Protein AF-A0A966SLC4-F1 (afdb_monomer_lite)

Secondary structure (DSSP, 8-state):
-GGGS-HHHHHHHHHHH-HHHHHTEEEETTEEEE--SSPPPHHHHHHHHHHT-EEETTTTEEEE-TT----TT--S-HHHHH-EEETTGGG--

pLDDT: mean 81.5, std 12.56, range [44.47, 93.0]

Structure (mmCIF, N/CA/C/O backbone):
data_AF-A0A966SLC4-F1
#
_entry.id   AF-A0A966SLC4-F1
#
loop_
_atom_site.group_PDB
_atom_site.id
_atom_site.type_symbol
_atom_site.label_atom_id
_atom_site.label_alt_id
_atom_site.label_comp_id
_atom_site.label_asym_id
_atom_site.label_entity_id
_atom_site.label_seq_id
_atom_site.pdbx_PDB_ins_code
_atom_site.Cartn_x
_atom_site.Cartn_y
_atom_site.Cartn_z
_atom_site.occupancy
_atom_site.B_iso_or_equiv
_atom_site.auth_seq_id
_atom_site.auth_comp_id
_atom_site.auth_asym_id
_atom_site.auth_atom_i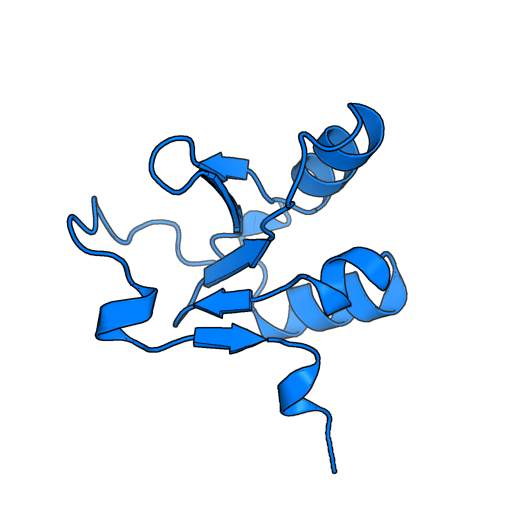d
_atom_site.pdbx_PDB_model_num
ATOM 1 N N . MET A 1 1 ? 13.272 -7.178 9.450 1.00 52.50 1 MET A N 1
ATOM 2 C CA . MET A 1 1 ? 12.780 -5.992 8.706 1.00 52.50 1 MET A CA 1
ATOM 3 C C . MET A 1 1 ? 11.615 -6.418 7.819 1.00 52.50 1 MET A C 1
ATOM 5 O O . MET A 1 1 ? 11.834 -7.199 6.899 1.00 52.50 1 MET A O 1
ATOM 9 N N . ASN A 1 2 ? 10.403 -5.921 8.088 1.00 59.25 2 ASN A N 1
ATOM 10 C CA . ASN A 1 2 ? 9.139 -6.340 7.444 1.00 59.25 2 ASN A CA 1
ATOM 11 C C . ASN A 1 2 ? 9.115 -6.209 5.906 1.00 59.25 2 ASN A C 1
ATOM 13 O O . ASN A 1 2 ? 8.333 -6.869 5.234 1.00 59.25 2 ASN A O 1
ATOM 17 N N . ARG A 1 3 ? 10.061 -5.466 5.319 1.00 59.56 3 ARG A N 1
ATOM 18 C CA . ARG A 1 3 ? 10.196 -5.254 3.867 1.00 59.56 3 ARG A CA 1
ATOM 19 C C . ARG A 1 3 ? 10.559 -6.502 3.047 1.00 59.56 3 ARG A C 1
ATOM 21 O O . ARG A 1 3 ? 10.442 -6.464 1.825 1.00 59.56 3 ARG A O 1
ATOM 28 N N . ARG A 1 4 ? 11.011 -7.592 3.684 1.00 63.91 4 ARG A N 1
ATOM 29 C CA . ARG A 1 4 ? 11.302 -8.886 3.024 1.00 63.91 4 ARG A CA 1
ATOM 30 C C . ARG A 1 4 ? 10.125 -9.866 3.032 1.00 63.91 4 ARG A C 1
ATOM 32 O O . ARG A 1 4 ? 10.256 -10.969 2.517 1.00 63.91 4 ARG A O 1
ATOM 39 N N . MET A 1 5 ? 9.009 -9.487 3.645 1.00 74.56 5 MET A N 1
ATOM 40 C CA . MET A 1 5 ? 7.859 -10.365 3.812 1.00 74.56 5 MET A CA 1
ATOM 41 C C . MET A 1 5 ? 7.088 -10.519 2.494 1.00 74.56 5 MET A C 1
ATOM 43 O O . MET A 1 5 ? 6.910 -9.538 1.781 1.00 74.56 5 MET A O 1
ATOM 47 N N . SER A 1 6 ? 6.633 -11.731 2.170 1.00 81.38 6 SER A N 1
ATOM 48 C CA . SER A 1 6 ? 5.824 -11.998 0.972 1.00 81.38 6 SER A CA 1
ATOM 49 C C . SER A 1 6 ? 4.474 -11.275 1.020 1.00 81.38 6 SER A C 1
ATOM 51 O O . SER A 1 6 ? 3.944 -11.020 2.103 1.00 81.38 6 SER A O 1
ATOM 53 N N . THR A 1 7 ? 3.877 -11.018 -0.148 1.00 84.81 7 THR A N 1
ATOM 54 C CA . THR A 1 7 ? 2.561 -10.367 -0.291 1.00 84.81 7 THR A CA 1
ATOM 55 C C . THR A 1 7 ? 1.500 -11.011 0.604 1.00 84.81 7 THR A C 1
ATOM 57 O O . THR A 1 7 ? 0.852 -10.325 1.384 1.00 84.81 7 THR A O 1
ATOM 60 N N . SER A 1 8 ? 1.376 -12.340 0.583 1.00 84.19 8 SER A N 1
ATOM 61 C CA . SER A 1 8 ? 0.399 -13.088 1.390 1.00 84.19 8 SER A CA 1
ATOM 62 C C . SER A 1 8 ? 0.591 -12.932 2.903 1.00 84.19 8 SER A C 1
ATOM 64 O O . SER A 1 8 ? -0.383 -12.874 3.655 1.00 84.19 8 SER A O 1
ATOM 66 N N . ALA A 1 9 ? 1.837 -12.844 3.365 1.00 86.12 9 ALA A N 1
ATOM 67 C CA . ALA A 1 9 ? 2.152 -12.645 4.774 1.00 86.12 9 ALA A CA 1
ATOM 68 C C . ALA A 1 9 ? 1.872 -11.196 5.212 1.00 86.12 9 ALA A C 1
ATOM 70 O O . ALA A 1 9 ? 1.316 -10.989 6.290 1.00 86.12 9 ALA A O 1
ATOM 71 N N . LEU A 1 10 ? 2.140 -10.207 4.348 1.00 88.00 10 LEU A N 1
ATOM 72 C CA . LEU A 1 10 ? 1.723 -8.821 4.579 1.00 88.00 10 LEU A CA 1
ATOM 73 C C . LEU A 1 10 ? 0.206 -8.691 4.662 1.00 88.00 10 LEU A C 1
ATOM 75 O O . LEU A 1 10 ? -0.296 -8.115 5.619 1.00 88.00 10 LEU A O 1
ATOM 79 N N . LEU A 1 11 ? -0.521 -9.269 3.709 1.00 88.50 11 LEU A N 1
ATOM 80 C CA . LEU A 1 11 ? -1.981 -9.235 3.692 1.00 88.50 11 LEU A CA 1
ATOM 81 C C . LEU A 1 11 ? -2.584 -9.876 4.948 1.00 88.50 11 LEU A C 1
ATOM 83 O O . LEU A 1 11 ? -3.479 -9.302 5.560 1.00 88.50 11 LEU A O 1
ATOM 87 N N . ASN A 1 12 ? -2.048 -11.014 5.402 1.00 88.81 12 ASN A N 1
ATOM 88 C CA . ASN A 1 12 ? -2.477 -11.627 6.662 1.00 88.81 12 ASN A CA 1
ATOM 89 C C . ASN A 1 12 ? -2.193 -10.747 7.884 1.00 88.81 12 ASN A C 1
ATOM 91 O O . ASN A 1 12 ? -3.009 -10.701 8.807 1.00 88.81 12 ASN A O 1
ATOM 95 N N . LEU A 1 13 ? -1.048 -10.062 7.900 1.00 88.88 13 LEU A N 1
ATOM 96 C CA . LEU A 1 13 ? -0.691 -9.143 8.974 1.00 88.88 13 LEU A CA 1
ATOM 97 C C . LEU A 1 13 ? -1.645 -7.945 8.996 1.00 88.88 13 LEU A C 1
ATOM 99 O O . LEU A 1 13 ? -2.192 -7.634 10.053 1.00 88.88 13 LEU A O 1
ATOM 103 N N . LEU A 1 14 ? -1.900 -7.324 7.840 1.00 89.75 14 LEU A N 1
ATOM 104 C CA . LEU A 1 14 ? -2.864 -6.230 7.713 1.00 89.75 14 LEU A CA 1
ATOM 105 C C . LEU A 1 14 ? -4.255 -6.685 8.160 1.00 89.75 14 LEU A C 1
ATOM 107 O O . LEU A 1 14 ? -4.869 -6.026 8.987 1.00 89.75 14 LEU A O 1
ATOM 111 N N . ARG A 1 15 ? -4.714 -7.862 7.728 1.00 87.25 15 ARG A N 1
ATOM 112 C CA . ARG A 1 15 ? -6.026 -8.392 8.116 1.00 87.25 15 ARG A CA 1
ATOM 113 C C . ARG A 1 15 ? -6.195 -8.531 9.633 1.00 87.25 15 ARG A C 1
ATOM 115 O O . ARG A 1 15 ? -7.271 -8.261 10.151 1.00 87.25 15 ARG A O 1
ATOM 122 N N . ARG A 1 16 ? -5.155 -8.975 10.346 1.00 87.12 16 ARG A N 1
ATOM 123 C CA . ARG A 1 16 ? -5.221 -9.218 11.800 1.00 87.12 16 ARG A CA 1
ATOM 124 C C . ARG A 1 16 ? -4.963 -7.965 12.634 1.00 87.12 16 ARG A C 1
ATOM 126 O O . ARG A 1 16 ? -5.580 -7.808 13.679 1.00 87.12 16 ARG A O 1
ATOM 133 N N . GLY A 1 17 ? -4.021 -7.124 12.213 1.00 84.69 17 GLY A N 1
ATOM 134 C CA . GLY A 1 17 ? -3.537 -5.994 13.011 1.00 84.69 17 GLY A CA 1
ATOM 135 C C . GLY A 1 17 ? -4.038 -4.626 12.556 1.00 84.69 17 GLY A C 1
ATOM 136 O O . GLY A 1 17 ? -4.030 -3.687 13.346 1.00 84.69 17 GLY A O 1
ATOM 137 N N . ALA A 1 18 ? -4.455 -4.491 11.297 1.00 86.94 18 ALA A N 1
ATOM 138 C CA . ALA A 1 1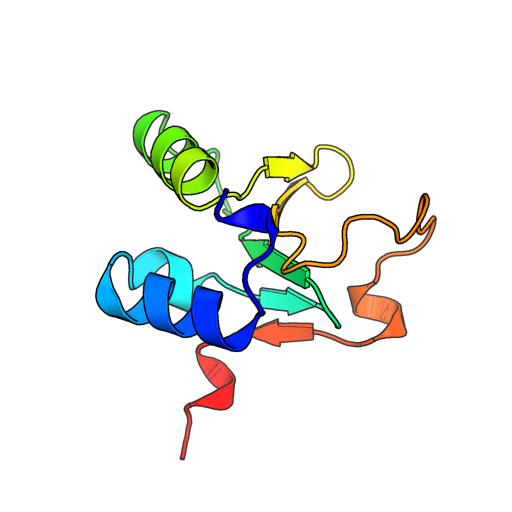8 ? -4.869 -3.221 10.711 1.00 86.94 18 ALA A CA 1
ATOM 139 C C . ALA A 1 18 ? -5.887 -3.423 9.568 1.00 86.94 18 ALA A C 1
ATOM 141 O O . ALA A 1 18 ? -5.569 -3.148 8.406 1.00 86.94 18 ALA A O 1
ATOM 142 N N . PRO A 1 19 ? -7.112 -3.896 9.872 1.00 86.38 19 PRO A N 1
ATOM 143 C CA . PRO A 1 19 ? -8.108 -4.240 8.854 1.00 86.38 19 PRO A CA 1
ATOM 144 C C . PRO A 1 19 ? -8.436 -3.067 7.919 1.00 86.38 19 PRO A C 1
ATOM 146 O O . PRO A 1 19 ? -8.549 -3.267 6.718 1.00 86.38 19 PRO A O 1
ATOM 149 N N . ARG A 1 20 ? -8.421 -1.826 8.423 1.00 87.88 20 ARG A N 1
ATOM 150 C CA . ARG A 1 20 ? -8.598 -0.617 7.596 1.00 87.88 20 ARG A CA 1
ATOM 151 C C . ARG A 1 20 ? -7.562 -0.487 6.474 1.00 87.88 20 ARG A C 1
ATOM 153 O O . ARG A 1 20 ? -7.872 -0.026 5.385 1.00 87.88 20 ARG A O 1
ATOM 160 N N . PHE A 1 21 ? -6.312 -0.875 6.730 1.00 90.00 21 PHE A N 1
ATOM 161 C CA . PHE A 1 21 ? -5.270 -0.872 5.699 1.00 90.00 21 PHE A CA 1
ATOM 162 C C . PHE A 1 21 ? -5.400 -2.059 4.755 1.00 90.00 21 PHE A C 1
ATOM 164 O O . PHE A 1 21 ? -4.975 -1.954 3.614 1.00 90.00 21 PHE A O 1
ATOM 171 N N . PHE A 1 22 ? -5.962 -3.175 5.224 1.00 89.81 22 PHE A N 1
ATOM 172 C CA . PHE A 1 22 ? -6.255 -4.326 4.378 1.00 89.81 22 PHE A CA 1
ATOM 173 C C . PHE A 1 22 ? -7.329 -3.992 3.333 1.00 89.81 22 PHE A C 1
ATOM 175 O O . PHE A 1 22 ? -7.168 -4.360 2.175 1.00 89.81 22 PHE A O 1
ATOM 182 N N . GLU A 1 23 ? -8.369 -3.247 3.712 1.00 89.19 23 GLU A N 1
ATOM 183 C CA . GLU A 1 23 ? -9.422 -2.790 2.790 1.00 89.19 23 GLU A CA 1
ATOM 184 C C . GLU A 1 23 ? -8.877 -1.869 1.690 1.00 89.19 23 GLU A C 1
ATOM 186 O O . GLU A 1 23 ? -9.269 -1.976 0.533 1.00 89.19 23 GLU A O 1
ATOM 191 N N . LEU A 1 24 ? -7.913 -1.014 2.036 1.00 91.25 24 LEU A N 1
ATOM 192 C CA . LEU A 1 24 ? -7.260 -0.093 1.100 1.00 91.25 24 LEU A CA 1
ATOM 193 C C . LEU A 1 24 ? -6.056 -0.709 0.366 1.00 91.25 24 LEU A C 1
ATOM 195 O O . LEU A 1 24 ? -5.416 -0.031 -0.439 1.00 91.25 24 LEU A O 1
ATOM 199 N N . ALA A 1 25 ? -5.690 -1.957 0.675 1.00 92.44 25 ALA A N 1
ATOM 200 C CA . ALA A 1 25 ? -4.514 -2.597 0.106 1.00 92.44 25 ALA A CA 1
ATOM 201 C C . ALA A 1 25 ? -4.795 -3.060 -1.325 1.00 92.44 25 ALA A C 1
ATOM 203 O O . ALA A 1 25 ? -5.520 -4.025 -1.561 1.00 92.44 25 ALA A O 1
ATOM 204 N N . GLU A 1 26 ? -4.144 -2.412 -2.279 1.00 92.25 26 GLU A N 1
ATOM 205 C CA . GLU A 1 26 ? -4.151 -2.772 -3.688 1.00 92.25 26 GLU A CA 1
ATOM 206 C C . GLU A 1 26 ? -2.896 -3.594 -4.005 1.00 92.25 26 GLU A C 1
ATOM 208 O O . GLU A 1 26 ? -1.763 -3.129 -3.855 1.00 92.25 26 GLU A O 1
ATOM 213 N N . VAL A 1 27 ? -3.071 -4.842 -4.430 1.00 90.56 27 VAL A N 1
ATOM 214 C CA . VAL A 1 27 ? -1.972 -5.678 -4.910 1.00 90.56 27 VAL A CA 1
ATOM 215 C C . VAL A 1 27 ? -1.706 -5.321 -6.365 1.00 90.56 27 VAL A C 1
ATOM 217 O O . VAL A 1 27 ? -2.544 -5.532 -7.237 1.00 90.56 27 VAL A O 1
ATOM 220 N N . VAL A 1 28 ? -0.513 -4.799 -6.632 1.00 87.38 28 VAL A N 1
ATOM 221 C CA . VAL A 1 28 ? -0.066 -4.384 -7.962 1.00 87.38 28 VAL A CA 1
ATOM 222 C C . VAL A 1 28 ? 1.077 -5.294 -8.389 1.00 87.38 28 VAL A C 1
ATOM 224 O O . VAL A 1 28 ? 2.236 -5.075 -8.025 1.00 87.38 28 VAL A O 1
ATOM 227 N N . GLY A 1 29 ? 0.763 -6.355 -9.131 1.00 84.56 29 GLY A N 1
ATOM 228 C CA . GLY A 1 29 ? 1.729 -7.392 -9.499 1.00 84.56 29 GLY A CA 1
ATOM 229 C C . GLY A 1 29 ? 2.387 -8.040 -8.273 1.00 84.56 29 GLY A C 1
ATOM 230 O O . GLY A 1 29 ? 1.823 -8.938 -7.656 1.00 84.56 29 GLY A O 1
ATOM 231 N N . ARG A 1 30 ? 3.603 -7.599 -7.919 1.00 81.38 30 ARG A N 1
ATOM 232 C CA . ARG A 1 30 ? 4.378 -8.110 -6.766 1.00 81.38 30 ARG A CA 1
ATOM 233 C C . ARG A 1 30 ? 4.467 -7.121 -5.596 1.00 81.38 30 ARG A C 1
ATOM 235 O O . ARG A 1 30 ? 5.103 -7.426 -4.590 1.00 81.38 30 ARG A O 1
ATOM 242 N N . TRP A 1 31 ? 3.852 -5.948 -5.725 1.00 87.50 31 TRP A N 1
ATOM 243 C CA . TRP A 1 31 ? 3.830 -4.892 -4.715 1.00 87.50 31 TRP A CA 1
ATOM 244 C C . TRP A 1 31 ? 2.459 -4.788 -4.059 1.00 87.50 31 TRP A C 1
ATOM 246 O O . TRP A 1 31 ? 1.459 -5.206 -4.633 1.00 87.50 31 TRP A O 1
ATOM 256 N N . VAL A 1 32 ? 2.412 -4.185 -2.872 1.00 90.50 32 VAL A N 1
ATOM 257 C CA . VAL A 1 32 ? 1.151 -3.788 -2.229 1.00 90.50 32 VAL A CA 1
ATOM 258 C C . VAL A 1 32 ? 1.167 -2.291 -2.026 1.00 90.50 32 VAL A C 1
ATOM 260 O O . VAL A 1 32 ? 2.126 -1.761 -1.463 1.00 90.50 32 VAL A O 1
ATOM 263 N N . TRP A 1 33 ? 0.151 -1.610 -2.531 1.00 92.06 33 TRP A N 1
ATOM 264 C CA . TRP A 1 33 ? 0.001 -0.167 -2.462 1.00 92.06 33 TRP A CA 1
ATOM 265 C C . TRP A 1 33 ? -1.212 0.189 -1.61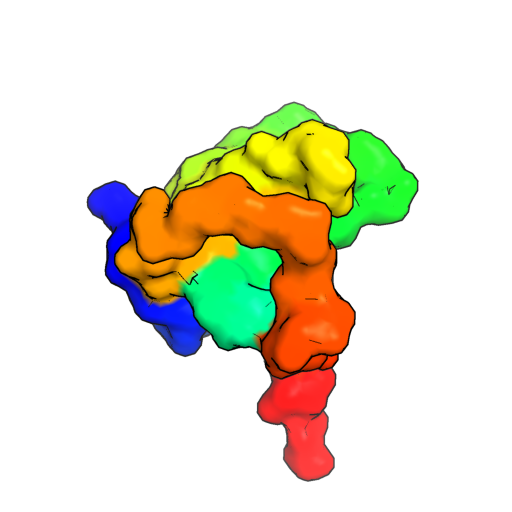0 1.00 92.06 33 TRP A C 1
ATOM 267 O O . TRP A 1 33 ? -2.190 -0.545 -1.575 1.00 92.06 33 TRP A O 1
ATOM 277 N N . ILE A 1 34 ? -1.134 1.317 -0.916 1.00 93.00 34 ILE A N 1
ATOM 278 C CA . ILE A 1 34 ? -2.246 1.916 -0.182 1.00 93.00 34 ILE A CA 1
ATOM 279 C C . ILE A 1 34 ? -2.316 3.380 -0.604 1.00 93.00 34 ILE A C 1
ATOM 281 O O . ILE A 1 34 ? -1.339 4.127 -0.470 1.00 93.00 34 ILE A O 1
ATOM 285 N N . GLN A 1 35 ? -3.467 3.773 -1.136 1.00 91.12 35 GLN A N 1
ATOM 286 C CA . GLN A 1 35 ? -3.777 5.143 -1.533 1.00 91.12 35 GLN A CA 1
ATOM 287 C C . GLN A 1 35 ? -4.840 5.694 -0.583 1.00 91.12 35 GLN A C 1
ATOM 289 O O . GLN A 1 35 ? -5.732 4.968 -0.151 1.00 91.12 35 GLN A O 1
ATOM 294 N N . PHE A 1 36 ? -4.716 6.972 -0.241 1.00 88.19 36 PHE A N 1
ATOM 295 C CA . PHE A 1 36 ? -5.694 7.689 0.569 1.00 88.19 36 PHE A CA 1
ATOM 296 C C . PHE A 1 36 ? -6.229 8.855 -0.257 1.00 88.19 36 PHE A C 1
ATOM 298 O O . PHE A 1 36 ? -5.456 9.501 -0.962 1.00 88.19 36 PHE A O 1
ATOM 305 N N . GLU A 1 37 ? -7.528 9.130 -0.156 1.00 84.50 37 GLU A N 1
ATOM 306 C CA . GLU A 1 37 ? -8.164 10.264 -0.844 1.00 84.50 37 GLU A CA 1
ATOM 307 C C . GLU A 1 37 ? -7.677 11.616 -0.298 1.00 84.50 37 GLU A C 1
ATOM 309 O O . GLU A 1 37 ? -7.569 12.591 -1.036 1.00 84.50 37 GLU A O 1
ATOM 314 N N . CYS A 1 38 ? -7.319 11.653 0.988 1.00 86.12 38 CYS A N 1
ATOM 315 C CA . CYS A 1 38 ? -6.775 12.817 1.684 1.00 86.12 38 CYS A CA 1
ATOM 316 C C . CYS A 1 38 ? -5.474 12.454 2.412 1.00 86.12 38 CYS A C 1
ATOM 318 O O . CYS A 1 38 ? -5.215 11.279 2.685 1.00 86.12 38 CYS A O 1
ATOM 320 N N . GLU A 1 39 ? -4.661 13.457 2.773 1.00 84.50 39 GLU A N 1
ATOM 321 C CA . GLU A 1 39 ? -3.424 13.207 3.522 1.00 84.50 39 GLU A CA 1
ATOM 322 C C . GLU A 1 39 ? -3.733 12.464 4.839 1.00 84.50 39 GLU A C 1
ATOM 324 O O . GLU A 1 39 ? -4.478 12.977 5.680 1.00 84.50 39 GLU A O 1
ATOM 329 N N . PRO A 1 40 ? -3.156 11.268 5.061 1.00 87.38 40 PRO A N 1
ATOM 330 C CA . PRO A 1 40 ? -3.407 10.520 6.279 1.00 87.38 40 PRO A CA 1
ATOM 331 C C . PRO A 1 40 ? -2.753 11.191 7.495 1.00 87.38 40 PRO A C 1
ATOM 333 O O . PRO A 1 40 ? -1.683 11.810 7.415 1.00 87.38 40 PRO A O 1
ATOM 336 N N . ALA A 1 41 ? -3.356 10.995 8.669 1.00 90.31 41 ALA A N 1
ATOM 337 C CA . ALA A 1 41 ? -2.813 11.484 9.932 1.00 90.31 41 ALA A CA 1
ATOM 338 C C . ALA A 1 41 ? -1.362 11.009 10.153 1.00 90.31 41 ALA A C 1
ATOM 340 O O . ALA A 1 41 ? -0.937 9.955 9.668 1.00 90.31 41 ALA A O 1
ATOM 341 N N . VAL A 1 42 ? -0.573 11.785 10.900 1.00 89.94 42 VAL A N 1
ATOM 342 C CA . VAL A 1 42 ? 0.836 11.453 11.194 1.00 89.94 42 VAL A CA 1
ATOM 343 C C . VAL A 1 42 ? 0.965 10.066 11.835 1.00 89.94 42 VAL A C 1
ATOM 345 O O . VAL A 1 42 ? 1.880 9.312 11.503 1.00 89.94 42 VAL A O 1
ATOM 348 N N . GLU A 1 43 ? 0.025 9.693 12.702 1.00 90.31 43 GLU A N 1
ATOM 349 C CA . GLU A 1 43 ? -0.015 8.374 13.340 1.00 90.31 43 GLU A CA 1
ATOM 350 C C . GLU A 1 43 ? -0.203 7.242 12.324 1.00 90.31 43 GLU A C 1
ATOM 352 O O . GLU A 1 43 ? 0.542 6.263 12.348 1.00 90.31 43 GLU A O 1
ATOM 357 N N . THR A 1 44 ? -1.109 7.414 11.361 1.00 89.88 44 THR A N 1
ATOM 358 C CA . THR A 1 44 ? -1.331 6.467 10.261 1.00 89.88 44 THR A CA 1
ATOM 359 C C . THR A 1 44 ? -0.076 6.295 9.407 1.00 89.88 44 THR A C 1
ATOM 361 O O . THR A 1 44 ? 0.333 5.172 9.112 1.00 89.88 44 THR A O 1
ATOM 364 N N . ARG A 1 45 ? 0.604 7.398 9.070 1.00 90.25 45 ARG A N 1
ATOM 365 C CA . ARG A 1 45 ? 1.881 7.366 8.335 1.00 90.25 45 ARG A CA 1
ATOM 366 C C . ARG A 1 45 ? 2.959 6.598 9.104 1.00 90.25 45 ARG A C 1
ATOM 368 O O . ARG A 1 45 ? 3.676 5.784 8.523 1.00 90.25 45 ARG A O 1
ATOM 375 N N . ARG A 1 46 ? 3.051 6.810 10.422 1.00 90.44 46 ARG A N 1
ATOM 376 C CA . ARG A 1 46 ? 3.972 6.068 11.299 1.00 90.44 46 ARG A CA 1
ATOM 377 C C . ARG A 1 46 ? 3.627 4.584 11.368 1.00 90.44 46 ARG A C 1
ATOM 379 O O . ARG A 1 46 ? 4.540 3.762 11.360 1.00 90.44 46 ARG A O 1
ATOM 386 N N . GLN A 1 47 ? 2.347 4.221 11.428 1.00 90.25 47 GLN A N 1
ATOM 387 C CA . GLN A 1 47 ? 1.919 2.820 11.391 1.00 90.25 47 GLN A CA 1
ATOM 388 C C . GLN A 1 47 ? 2.324 2.158 10.069 1.00 90.25 47 GLN A C 1
ATOM 390 O O . GLN A 1 47 ? 2.973 1.116 10.088 1.00 90.25 47 GLN A O 1
ATOM 395 N N . LEU A 1 48 ? 2.055 2.794 8.927 1.00 90.56 48 LEU A N 1
ATOM 396 C CA . LEU A 1 48 ? 2.473 2.305 7.607 1.00 90.56 48 LEU A CA 1
ATOM 397 C C . LEU A 1 48 ? 3.991 2.096 7.524 1.00 90.56 48 LEU A C 1
ATOM 399 O O . LEU A 1 48 ? 4.453 1.040 7.086 1.00 90.56 48 LEU A O 1
ATOM 403 N N . ALA A 1 49 ? 4.774 3.059 8.014 1.00 89.06 49 ALA A N 1
ATOM 404 C CA . ALA A 1 49 ? 6.229 2.947 8.057 1.00 89.06 49 ALA A CA 1
ATOM 405 C C . ALA A 1 49 ? 6.712 1.757 8.911 1.00 89.06 49 ALA A C 1
ATOM 407 O O . ALA A 1 49 ? 7.612 1.026 8.489 1.00 89.06 49 ALA A O 1
ATOM 408 N N . GLN A 1 50 ? 6.090 1.514 10.072 1.00 88.62 50 GLN A N 1
ATOM 409 C CA . GLN A 1 50 ? 6.384 0.358 10.936 1.00 88.62 50 GLN A CA 1
ATOM 410 C C . GLN A 1 50 ? 6.022 -0.979 10.272 1.00 88.62 50 GLN A C 1
ATOM 412 O O . GLN A 1 50 ? 6.746 -1.973 10.397 1.00 88.62 50 GLN A O 1
ATOM 417 N N . LEU A 1 51 ? 4.935 -0.989 9.500 1.00 87.25 51 LEU A N 1
ATOM 418 C CA . LEU A 1 51 ? 4.512 -2.126 8.682 1.00 87.25 51 LEU A CA 1
ATOM 419 C C . LEU A 1 51 ? 5.443 -2.374 7.482 1.00 87.25 51 LEU A C 1
ATOM 421 O O . LEU A 1 51 ? 5.380 -3.431 6.864 1.00 87.25 51 LEU A O 1
ATOM 425 N N . GLY A 1 52 ? 6.355 -1.442 7.186 1.00 88.25 52 GLY A N 1
ATOM 426 C CA . GLY A 1 52 ? 7.354 -1.553 6.123 1.00 88.25 52 GLY A CA 1
ATOM 427 C C . GLY A 1 52 ? 6.989 -0.812 4.837 1.00 88.25 52 GLY A C 1
ATOM 428 O O . GLY A 1 52 ? 7.778 -0.844 3.887 1.00 88.25 52 GLY A O 1
ATOM 429 N N . PHE A 1 53 ? 5.837 -0.138 4.797 1.00 90.75 53 PHE A N 1
ATOM 430 C CA . PHE A 1 53 ? 5.455 0.723 3.682 1.00 90.75 53 PHE A CA 1
ATOM 431 C C . PHE A 1 53 ? 6.329 1.976 3.646 1.00 90.75 53 PHE A C 1
ATOM 433 O O . PHE A 1 53 ? 6.878 2.421 4.655 1.00 90.75 53 PHE A O 1
ATOM 440 N N . HIS A 1 54 ? 6.457 2.561 2.464 1.00 89.75 54 HIS A N 1
ATOM 441 C CA . HIS A 1 54 ? 7.104 3.850 2.277 1.00 89.75 54 HIS A CA 1
ATOM 442 C C . HIS A 1 54 ? 6.334 4.682 1.262 1.00 89.75 54 HIS A C 1
ATOM 444 O O . HIS A 1 54 ? 5.726 4.143 0.337 1.00 89.75 54 HIS A O 1
ATOM 450 N N . TRP A 1 55 ? 6.364 5.996 1.451 1.00 90.19 55 TRP A N 1
ATOM 451 C CA . TRP A 1 55 ? 5.727 6.929 0.540 1.00 90.19 55 TRP A CA 1
ATOM 452 C C . TRP A 1 55 ? 6.457 6.969 -0.804 1.00 90.19 55 TRP A C 1
ATOM 454 O O . TRP A 1 55 ? 7.681 7.108 -0.851 1.00 90.19 55 TRP A O 1
ATOM 464 N N . ASN A 1 56 ? 5.699 6.870 -1.892 1.00 87.00 56 ASN A N 1
ATOM 465 C CA . ASN A 1 56 ? 6.167 7.111 -3.246 1.00 87.00 56 ASN A CA 1
ATOM 466 C C . ASN A 1 56 ? 5.481 8.367 -3.795 1.00 87.00 56 ASN A C 1
ATOM 468 O O . ASN A 1 56 ? 4.317 8.323 -4.188 1.00 87.00 56 ASN A O 1
ATOM 472 N N . ALA A 1 57 ? 6.225 9.474 -3.854 1.00 83.75 57 ALA A N 1
ATOM 473 C CA . ALA A 1 57 ? 5.708 10.757 -4.324 1.00 83.75 57 ALA A CA 1
ATOM 474 C C . ALA A 1 57 ? 5.305 10.744 -5.809 1.00 83.75 57 ALA A C 1
ATOM 476 O O . ALA A 1 57 ? 4.344 11.407 -6.182 1.00 83.75 57 ALA A O 1
ATOM 477 N N . THR A 1 58 ? 5.978 9.966 -6.661 1.00 82.75 58 THR A N 1
ATOM 478 C CA . THR A 1 58 ? 5.617 9.849 -8.085 1.00 82.75 58 THR A CA 1
ATOM 479 C C . THR A 1 58 ? 4.247 9.202 -8.270 1.00 82.75 58 THR A C 1
ATOM 481 O O . THR A 1 58 ? 3.515 9.548 -9.189 1.00 82.75 58 THR A O 1
ATOM 484 N N . ARG A 1 59 ? 3.902 8.250 -7.400 1.00 80.81 59 ARG A N 1
ATOM 485 C CA . ARG A 1 59 ? 2.666 7.458 -7.489 1.00 80.81 59 ARG A CA 1
ATOM 486 C C . ARG A 1 59 ? 1.573 7.929 -6.537 1.00 80.81 59 ARG A C 1
ATOM 488 O O . ARG A 1 59 ? 0.483 7.376 -6.577 1.00 80.81 59 ARG A O 1
ATOM 495 N N . GLN A 1 60 ? 1.886 8.898 -5.675 1.00 88.25 60 GLN A N 1
ATOM 496 C CA . GLN A 1 60 ? 1.021 9.369 -4.593 1.00 88.25 60 GLN A CA 1
ATOM 497 C C . GLN A 1 60 ? 0.452 8.207 -3.754 1.00 88.25 60 GLN A C 1
ATOM 499 O O . GLN A 1 60 ? -0.710 8.201 -3.359 1.00 88.25 60 GLN A O 1
ATOM 504 N N . ALA A 1 61 ? 1.288 7.198 -3.486 1.00 90.31 61 ALA A N 1
ATOM 505 C CA . ALA A 1 61 ? 0.874 5.967 -2.822 1.00 90.31 61 ALA A CA 1
ATOM 506 C C . ALA A 1 61 ? 1.913 5.486 -1.807 1.00 90.31 61 ALA A C 1
ATOM 508 O O . ALA A 1 61 ? 3.125 5.628 -1.996 1.00 90.31 61 ALA A O 1
ATOM 509 N N . TRP A 1 62 ? 1.436 4.848 -0.742 1.00 92.31 62 TRP A N 1
ATOM 510 C CA . TRP A 1 62 ? 2.275 4.093 0.180 1.00 92.31 62 TRP A CA 1
ATOM 511 C C . TRP A 1 62 ? 2.517 2.708 -0.399 1.00 92.31 62 TRP A C 1
ATOM 513 O O . TRP A 1 62 ? 1.580 1.932 -0.531 1.00 92.31 62 TRP A O 1
ATOM 523 N N . GLN A 1 63 ? 3.762 2.374 -0.728 1.00 90.62 63 GLN A N 1
ATOM 524 C CA . GLN A 1 63 ? 4.102 1.098 -1.355 1.00 90.62 63 GLN A CA 1
ATOM 525 C C . GLN A 1 63 ? 4.907 0.190 -0.415 1.00 90.62 63 GLN A C 1
ATOM 527 O O . GLN A 1 63 ? 5.795 0.640 0.316 1.00 90.62 63 GLN A O 1
ATOM 532 N N . HIS A 1 64 ? 4.634 -1.111 -0.470 1.00 90.19 64 HIS A N 1
ATOM 533 C CA . HIS A 1 64 ? 5.405 -2.153 0.193 1.00 90.19 64 HIS A CA 1
ATOM 534 C C . HIS A 1 64 ? 6.081 -3.061 -0.853 1.00 90.19 64 HIS A C 1
ATOM 536 O O . HIS A 1 64 ? 5.392 -3.622 -1.712 1.00 90.19 64 HIS A O 1
ATOM 542 N N . PRO A 1 65 ? 7.418 -3.241 -0.792 1.00 84.25 65 PRO A N 1
ATOM 543 C CA . PRO A 1 65 ? 8.176 -4.018 -1.778 1.00 84.25 65 PRO A CA 1
ATOM 544 C C . PRO A 1 65 ? 7.900 -5.525 -1.732 1.00 84.25 65 PRO A C 1
ATOM 546 O O . PRO A 1 65 ? 8.201 -6.223 -2.687 1.00 84.25 65 PRO A O 1
ATOM 549 N N . CYS A 1 66 ? 7.363 -6.036 -0.625 1.00 84.62 66 CYS A N 1
ATOM 550 C CA . CYS A 1 66 ? 7.037 -7.453 -0.421 1.00 84.62 66 CYS A CA 1
ATOM 551 C C . CYS A 1 66 ? 8.180 -8.428 -0.789 1.00 84.62 66 CYS A C 1
ATOM 553 O O . CYS A 1 66 ? 7.957 -9.477 -1.389 1.00 84.62 66 CYS A O 1
ATOM 555 N N . GLY A 1 67 ? 9.430 -8.063 -0.473 1.00 71.88 67 GLY A N 1
ATOM 556 C CA . GLY A 1 67 ? 10.624 -8.829 -0.853 1.00 71.88 67 GLY A CA 1
ATOM 557 C C . GLY A 1 67 ? 11.228 -8.473 -2.217 1.00 71.88 67 GLY A C 1
ATOM 558 O O . GLY A 1 67 ? 12.370 -8.844 -2.480 1.00 71.88 67 GLY A O 1
ATOM 559 N N . VAL A 1 68 ? 10.545 -7.682 -3.046 1.00 68.00 68 VAL A N 1
ATOM 560 C CA . VAL A 1 68 ? 11.048 -7.170 -4.329 1.00 68.00 68 VAL A CA 1
ATOM 561 C C . VAL A 1 68 ? 11.739 -5.821 -4.110 1.00 68.00 68 VAL A C 1
ATOM 563 O O . VAL A 1 68 ? 11.142 -4.753 -4.214 1.00 68.00 68 VAL A O 1
ATOM 566 N N . TYR A 1 69 ? 13.024 -5.875 -3.756 1.00 58.44 69 TYR A N 1
ATOM 567 C CA . TYR A 1 69 ? 13.860 -4.687 -3.511 1.00 58.44 69 TYR A CA 1
ATOM 568 C C . TYR A 1 69 ? 14.430 -4.054 -4.790 1.00 58.44 69 TYR A C 1
ATOM 570 O O . TYR A 1 69 ? 14.860 -2.903 -4.772 1.00 58.44 69 TYR A O 1
ATOM 578 N N . ARG A 1 70 ? 14.473 -4.818 -5.883 1.00 53.56 70 ARG A N 1
ATOM 579 C CA . ARG A 1 70 ? 15.054 -4.430 -7.168 1.00 53.56 70 ARG A CA 1
ATOM 580 C C . ARG A 1 70 ? 14.070 -4.776 -8.273 1.00 53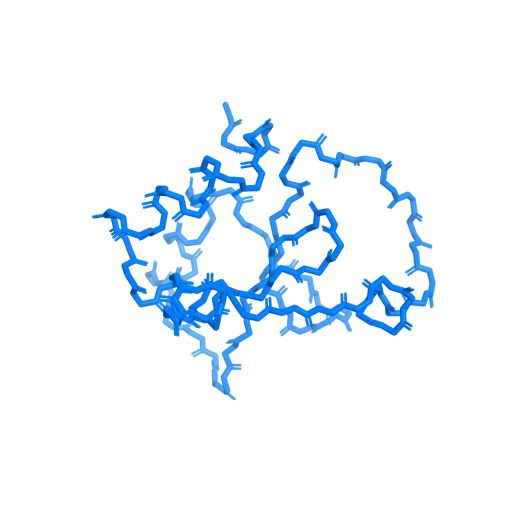.56 70 ARG A C 1
ATOM 582 O O . ARG A 1 70 ? 14.190 -5.823 -8.888 1.00 53.56 70 ARG A O 1
ATOM 589 N N . ASP A 1 71 ? 13.119 -3.896 -8.525 1.00 51.09 71 ASP A N 1
ATOM 590 C CA . ASP A 1 71 ? 12.696 -3.705 -9.906 1.00 51.09 71 ASP A CA 1
ATOM 591 C C . ASP A 1 71 ? 12.944 -2.230 -10.189 1.00 51.09 71 ASP A C 1
ATOM 593 O O . ASP A 1 71 ? 12.290 -1.330 -9.654 1.00 51.09 71 ASP A O 1
ATOM 597 N N . ALA A 1 72 ? 14.079 -2.021 -10.848 1.00 46.59 72 ALA A N 1
ATOM 598 C CA . ALA A 1 72 ? 14.650 -0.736 -11.171 1.00 46.59 72 ALA A CA 1
ATOM 599 C C . ALA A 1 72 ? 13.606 0.122 -11.873 1.00 46.59 72 ALA A C 1
ATOM 601 O O . ALA A 1 72 ? 13.010 -0.343 -12.836 1.00 46.59 72 ALA A O 1
ATOM 602 N N . GLY A 1 73 ? 13.419 1.355 -11.388 1.00 51.03 73 GLY A N 1
ATOM 603 C CA . GLY A 1 73 ? 12.895 2.478 -12.167 1.00 51.03 73 GLY A CA 1
ATOM 604 C C . GLY A 1 73 ? 11.880 2.091 -13.234 1.00 51.03 73 GLY A C 1
ATOM 605 O O . GLY A 1 73 ? 12.100 2.372 -14.409 1.00 51.03 73 GLY A O 1
ATOM 606 N N . VAL A 1 74 ? 10.811 1.391 -12.842 1.00 56.22 74 VAL A N 1
ATOM 607 C CA . VAL A 1 74 ? 9.762 1.011 -13.780 1.00 56.22 74 VAL A CA 1
ATOM 608 C C . VAL A 1 74 ? 9.125 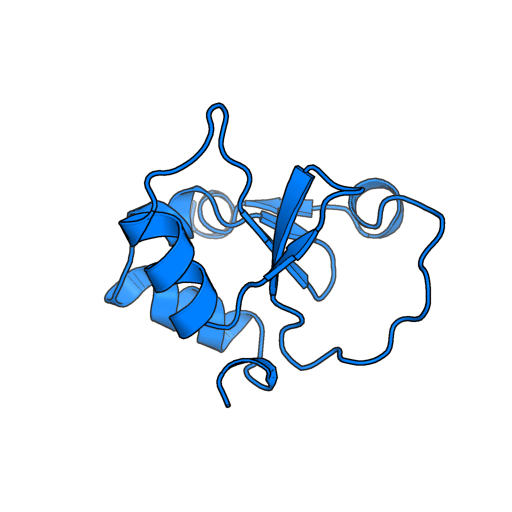2.325 -14.233 1.00 56.22 74 VAL A C 1
ATOM 610 O O . VAL A 1 74 ? 8.324 2.906 -13.503 1.00 56.22 74 VAL A O 1
ATOM 613 N N . MET A 1 75 ? 9.560 2.838 -15.391 1.00 60.59 75 MET A N 1
ATOM 614 C CA . MET A 1 75 ? 9.140 4.135 -15.948 1.00 60.59 75 MET A CA 1
ATOM 615 C C . MET A 1 75 ? 7.662 4.147 -16.364 1.00 60.59 75 MET A C 1
ATOM 617 O O . MET A 1 75 ? 7.143 5.169 -16.799 1.00 60.59 75 MET A O 1
ATOM 621 N N . PHE A 1 76 ? 6.979 3.012 -16.235 1.00 69.12 76 PHE A N 1
ATOM 622 C CA . PHE A 1 76 ? 5.560 2.841 -16.503 1.00 69.12 76 PHE A CA 1
ATOM 623 C C . PHE A 1 76 ? 4.827 2.416 -15.224 1.00 69.12 76 PHE A C 1
ATOM 625 O O . PHE A 1 76 ? 5.412 1.795 -14.335 1.00 69.12 76 PHE A O 1
ATOM 632 N N . ASP A 1 77 ? 3.533 2.732 -15.134 1.00 75.81 77 ASP A N 1
ATOM 633 C CA . ASP A 1 77 ? 2.694 2.312 -14.008 1.00 75.81 77 ASP A CA 1
ATOM 634 C C . ASP A 1 77 ? 2.527 0.774 -14.023 1.00 75.81 77 ASP A C 1
ATOM 636 O O . ASP A 1 77 ? 1.945 0.235 -14.974 1.00 75.81 77 ASP A O 1
ATOM 640 N N . PRO A 1 78 ? 3.019 0.042 -13.002 1.00 76.81 78 PRO A N 1
ATOM 641 C CA . PRO A 1 78 ? 2.877 -1.407 -12.911 1.00 76.81 78 PRO A CA 1
ATOM 642 C C . PRO A 1 78 ? 1.419 -1.882 -12.935 1.00 76.81 78 PRO A C 1
ATOM 644 O O . PRO A 1 78 ? 1.179 -2.974 -13.446 1.00 76.81 78 PRO A O 1
ATOM 647 N N . ARG A 1 79 ? 0.451 -1.062 -12.492 1.00 80.56 79 ARG A N 1
ATOM 648 C CA . ARG A 1 79 ? -0.989 -1.370 -12.590 1.00 80.56 79 ARG A CA 1
ATOM 649 C C . ARG A 1 79 ? -1.415 -1.587 -14.036 1.00 80.56 79 ARG A C 1
ATOM 651 O O . ARG A 1 79 ? -2.191 -2.487 -14.326 1.00 80.56 79 ARG A O 1
ATOM 658 N N . ARG A 1 80 ? -0.848 -0.817 -14.973 1.00 78.38 80 ARG A N 1
ATOM 659 C CA . ARG A 1 80 ? -1.160 -0.934 -16.407 1.00 78.38 80 ARG A CA 1
ATOM 660 C C . ARG A 1 80 ? -0.527 -2.162 -17.059 1.00 78.38 80 ARG A C 1
ATOM 662 O O . ARG A 1 80 ? -1.049 -2.637 -18.058 1.00 78.38 80 ARG A O 1
ATOM 669 N N . LYS A 1 81 ? 0.599 -2.656 -16.530 1.00 78.69 81 LYS A N 1
ATOM 670 C CA . LYS A 1 81 ? 1.324 -3.800 -17.110 1.00 78.69 81 LYS A CA 1
ATOM 671 C C . LYS A 1 81 ? 0.914 -5.140 -16.510 1.00 78.69 81 LYS A C 1
ATOM 673 O O . LYS A 1 81 ? 0.788 -6.114 -17.240 1.00 78.69 81 LYS A O 1
ATOM 678 N N . PHE A 1 82 ? 0.779 -5.199 -15.190 1.00 81.25 82 PHE A N 1
ATOM 679 C CA . PHE A 1 82 ? 0.533 -6.439 -14.453 1.00 81.25 82 PHE A CA 1
ATOM 680 C C . PHE A 1 82 ? -0.906 -6.547 -13.946 1.00 81.25 82 PHE A C 1
ATOM 682 O O . PHE A 1 82 ? -1.270 -7.577 -13.386 1.00 81.25 82 PHE A O 1
ATOM 689 N N . GLY A 1 83 ? -1.706 -5.494 -14.128 1.00 84.56 83 GLY A N 1
ATOM 690 C CA . GLY A 1 83 ? -2.986 -5.353 -13.457 1.00 84.56 83 GLY A CA 1
ATOM 691 C C . GLY A 1 83 ? -2.817 -5.007 -11.981 1.00 84.56 83 GLY A C 1
ATOM 692 O O . GLY A 1 83 ? -1.711 -4.983 -11.421 1.00 84.56 83 GLY A O 1
ATOM 693 N N . SER A 1 84 ? -3.949 -4.745 -11.349 1.00 89.25 84 SER A N 1
ATOM 694 C CA . SER A 1 84 ? -4.046 -4.655 -9.906 1.00 89.25 84 SER A CA 1
ATOM 695 C C . SER A 1 84 ? -5.406 -5.130 -9.425 1.00 89.25 84 SER A C 1
ATOM 697 O O . SER A 1 84 ? -6.370 -5.170 -10.188 1.00 89.25 84 SER A O 1
ATOM 699 N N . TYR A 1 85 ? -5.456 -5.544 -8.166 1.00 89.25 85 TYR A N 1
ATOM 700 C CA . TYR A 1 85 ? -6.685 -5.952 -7.502 1.00 89.25 85 TYR A CA 1
ATOM 701 C C . TYR A 1 85 ? -6.638 -5.540 -6.035 1.00 89.25 85 TYR A C 1
ATOM 703 O O . TYR A 1 85 ? -5.570 -5.536 -5.416 1.00 89.25 85 TYR A O 1
ATOM 711 N N . PHE A 1 86 ? -7.789 -5.218 -5.455 1.00 89.44 86 PHE A N 1
ATOM 712 C CA . PHE A 1 86 ? -7.870 -4.978 -4.021 1.00 89.44 86 PHE A CA 1
ATOM 713 C C . PHE A 1 86 ? -7.805 -6.299 -3.262 1.00 89.44 86 PHE A C 1
ATOM 715 O O . PHE A 1 86 ? -8.414 -7.299 -3.644 1.00 89.44 86 PHE A O 1
ATOM 722 N N . ALA A 1 87 ? -7.058 -6.315 -2.161 1.00 87.56 87 ALA A N 1
ATOM 723 C CA . ALA A 1 87 ? -6.944 -7.492 -1.310 1.00 87.56 87 ALA A CA 1
ATOM 724 C C . ALA A 1 87 ? -8.306 -7.931 -0.745 1.00 87.56 87 ALA A C 1
ATOM 726 O O . ALA A 1 87 ? -8.503 -9.120 -0.497 1.00 87.56 87 ALA A O 1
ATOM 727 N N . ALA A 1 88 ? -9.232 -6.983 -0.573 1.00 86.19 88 ALA A N 1
ATOM 728 C CA . ALA A 1 88 ? -10.604 -7.238 -0.158 1.00 86.19 88 ALA A CA 1
ATOM 729 C C . ALA A 1 88 ? -11.443 -7.954 -1.239 1.00 86.19 88 ALA A C 1
ATOM 731 O O . ALA A 1 88 ? -12.184 -8.872 -0.897 1.00 86.19 88 ALA A O 1
ATOM 732 N N . ASP A 1 89 ? -11.279 -7.610 -2.523 1.00 83.31 89 ASP A N 1
ATOM 733 C CA . ASP A 1 89 ? -12.034 -8.206 -3.644 1.00 83.31 89 ASP A CA 1
ATOM 734 C C . ASP A 1 89 ? -11.726 -9.695 -3.853 1.00 83.31 89 ASP A C 1
ATOM 736 O O . ASP A 1 89 ? -12.614 -10.491 -4.137 1.00 83.31 89 ASP A O 1
ATOM 740 N N . MET A 1 90 ? -10.474 -10.110 -3.648 1.00 74.62 90 MET A N 1
ATOM 741 C CA . MET A 1 90 ? -10.059 -11.517 -3.780 1.00 74.62 90 MET A CA 1
ATOM 742 C C . MET A 1 90 ? -10.570 -12.434 -2.653 1.00 74.62 90 MET A C 1
ATOM 744 O O . MET A 1 90 ? -10.246 -13.620 -2.643 1.00 74.62 90 MET A O 1
ATOM 748 N N . MET A 1 91 ? -11.326 -11.903 -1.685 1.00 62.88 91 MET A N 1
ATOM 749 C CA . MET A 1 91 ? -11.984 -12.684 -0.631 1.00 62.88 91 MET A CA 1
ATOM 750 C C . MET A 1 91 ? -13.515 -12.718 -0.756 1.00 62.88 91 MET A C 1
ATOM 752 O O . MET A 1 91 ? -14.173 -13.198 0.169 1.00 62.88 91 MET A O 1
ATOM 756 N N . LEU A 1 92 ? -14.089 -12.258 -1.873 1.00 44.47 92 LEU A N 1
ATOM 757 C CA . LEU A 1 92 ? -15.484 -12.565 -2.185 1.00 44.47 92 LEU A CA 1
ATOM 758 C C . LEU A 1 92 ? -15.587 -14.049 -2.602 1.00 44.47 92 LEU A C 1
ATOM 760 O O . LEU A 1 92 ? -14.853 -14.456 -3.505 1.00 44.47 92 LEU A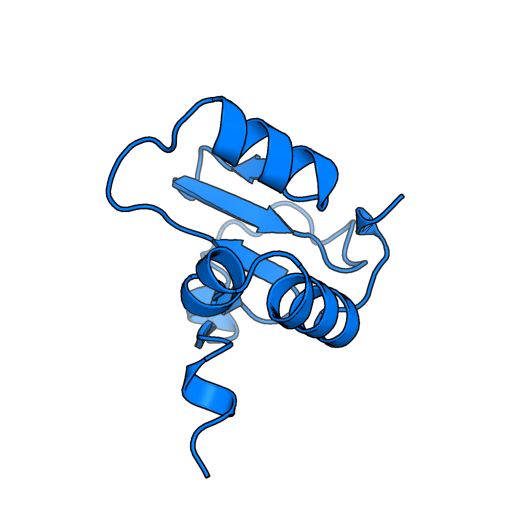 O 1
ATOM 764 N N . PRO A 1 93 ? -16.403 -14.871 -1.910 1.00 44.94 93 PRO A N 1
ATOM 765 C CA . PRO A 1 93 ? -16.657 -16.258 -2.297 1.00 44.94 93 PRO A CA 1
ATOM 766 C C . PRO A 1 93 ? -17.381 -16.370 -3.644 1.00 44.94 93 PRO A C 1
ATOM 768 O O . PRO A 1 93 ? -18.131 -15.431 -4.000 1.00 44.94 93 PRO A O 1
#

Foldseek 3Di:
DLLQAFPVVLLVCCVVPPVVQLQQWKDQQRKTKGADPDDDDPVVQVVLVVNQWDQDPVVNITMRCRNVPDPPPPVDDSCVVRNMDRSVVVPDD

Radius of gyration: 12.54 Å; chains: 1; bounding box: 32×30×30 Å

Sequence (93 aa):
MNRRMSTSALLNLLRRGAPRFFELAEVVGRWVWIQFECEPAVETRRQLAQLGFHWNATRQAWQHPCGVYRDAGVMFDPRRKFGSYFAADMMLP